Protein AF-A0A2V8S948-F1 (afdb_monomer_lite)

Radius of gyration: 13.61 Å; chains: 1; bounding box: 32×24×37 Å

Sequence (98 aa):
MPAETAFEYTVRTRQKTEETYTILVEKAPGHWIATVRFPDGSFWTMNRFDPKSPAIPKQWVGATAAAAADYAARVLANYFANEGMEIMRRQNHLGAKT

Structure (mmCIF, N/CA/C/O backbone):
data_AF-A0A2V8S948-F1
#
_entry.id   AF-A0A2V8S948-F1
#
loop_
_atom_site.group_PDB
_atom_site.id
_atom_site.type_symbol
_atom_site.label_atom_id
_atom_site.label_alt_id
_atom_site.label_comp_id
_atom_site.label_asym_id
_atom_site.label_entity_id
_atom_site.label_seq_id
_atom_site.pdbx_PDB_ins_code
_atom_site.Cartn_x
_atom_site.Cartn_y
_atom_site.Cartn_z
_atom_site.occupancy
_atom_site.B_iso_or_equiv
_atom_site.auth_seq_id
_atom_site.auth_comp_id
_atom_site.auth_asym_id
_atom_site.auth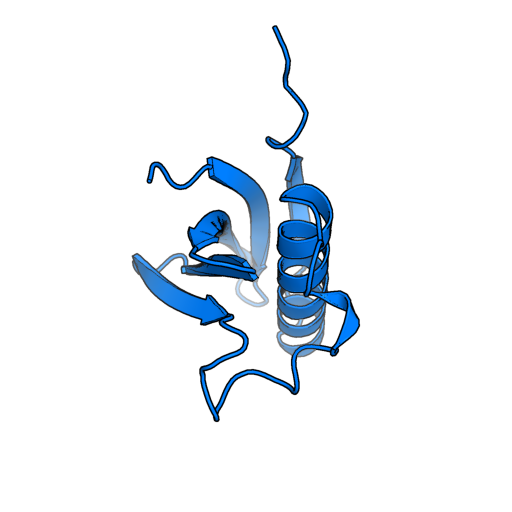_atom_id
_atom_site.pdbx_PDB_model_num
ATOM 1 N N . MET A 1 1 ? 10.927 12.321 -10.715 1.00 53.22 1 MET A N 1
ATOM 2 C CA . MET A 1 1 ? 9.711 12.203 -11.554 1.00 53.22 1 MET A CA 1
ATOM 3 C C . MET A 1 1 ? 8.508 12.424 -10.644 1.00 53.22 1 MET A C 1
ATOM 5 O O . MET A 1 1 ? 8.679 12.205 -9.451 1.00 53.22 1 MET A O 1
ATOM 9 N N . PRO A 1 2 ? 7.355 12.916 -11.125 1.00 70.69 2 PRO A N 1
ATOM 10 C CA . PRO A 1 2 ? 6.193 13.099 -10.257 1.00 70.69 2 PRO A CA 1
ATOM 11 C C . PRO A 1 2 ? 5.663 11.738 -9.787 1.00 70.69 2 PRO A C 1
ATOM 13 O O . PRO A 1 2 ? 5.571 10.804 -10.582 1.00 70.69 2 PRO A O 1
ATOM 16 N N . ALA A 1 3 ? 5.357 11.628 -8.494 1.00 75.50 3 ALA A N 1
ATOM 17 C CA . ALA A 1 3 ? 4.625 10.492 -7.952 1.00 75.50 3 ALA A CA 1
ATOM 18 C C . ALA A 1 3 ? 3.137 10.668 -8.273 1.00 75.50 3 ALA A C 1
ATOM 20 O O . ALA A 1 3 ? 2.583 11.752 -8.085 1.00 75.50 3 ALA A O 1
ATOM 21 N N . GLU A 1 4 ? 2.496 9.611 -8.748 1.00 82.50 4 GLU A N 1
ATOM 22 C CA . GLU A 1 4 ? 1.070 9.590 -9.044 1.00 82.50 4 GLU A CA 1
ATOM 23 C C . GLU A 1 4 ? 0.329 8.980 -7.856 1.00 82.50 4 GLU A C 1
ATOM 25 O O . GLU A 1 4 ? 0.681 7.895 -7.379 1.00 82.50 4 GLU A O 1
ATOM 30 N N . THR A 1 5 ? -0.709 9.663 -7.366 1.00 80.69 5 THR A N 1
ATOM 31 C CA . THR A 1 5 ? -1.645 9.032 -6.435 1.00 80.69 5 THR A CA 1
ATOM 32 C C . THR A 1 5 ? -2.336 7.896 -7.159 1.00 80.69 5 THR A C 1
ATOM 34 O O . THR A 1 5 ? -2.898 8.095 -8.232 1.00 80.69 5 THR A O 1
ATOM 37 N N . ALA A 1 6 ? -2.279 6.704 -6.576 1.00 83.19 6 ALA A N 1
ATOM 38 C CA . ALA A 1 6 ? -2.821 5.501 -7.175 1.00 83.19 6 ALA A CA 1
ATOM 39 C C . ALA A 1 6 ? -4.086 5.024 -6.486 1.00 83.19 6 ALA A C 1
ATOM 41 O O . ALA A 1 6 ? -5.107 4.830 -7.142 1.00 83.19 6 ALA A O 1
ATOM 42 N N . PHE A 1 7 ? -4.031 4.890 -5.164 1.00 88.12 7 PHE A N 1
ATOM 43 C CA . PHE A 1 7 ? -5.191 4.533 -4.366 1.00 88.12 7 PHE A CA 1
ATOM 44 C C . PHE A 1 7 ? -5.280 5.392 -3.116 1.00 88.12 7 PHE A C 1
ATOM 46 O O . PHE A 1 7 ? -4.265 5.734 -2.516 1.00 88.12 7 PHE A O 1
ATOM 53 N N . GLU A 1 8 ? -6.504 5.663 -2.693 1.00 92.88 8 GLU A N 1
ATOM 54 C CA . GLU A 1 8 ? -6.812 6.201 -1.374 1.00 92.88 8 GLU A CA 1
ATOM 55 C C . GLU A 1 8 ? -7.792 5.258 -0.677 1.00 92.88 8 GLU A C 1
ATOM 57 O O . GLU A 1 8 ? -8.790 4.840 -1.271 1.00 92.88 8 GLU A O 1
ATOM 62 N N . TYR A 1 9 ? -7.490 4.899 0.567 1.00 91.94 9 TYR A N 1
ATOM 63 C CA . TYR A 1 9 ? -8.322 4.058 1.415 1.00 91.94 9 TYR A CA 1
ATOM 64 C C . TYR A 1 9 ? -8.777 4.854 2.624 1.00 91.94 9 TYR A C 1
ATOM 66 O O . TYR A 1 9 ? -7.936 5.352 3.362 1.00 91.94 9 TYR A O 1
ATOM 74 N N . THR A 1 10 ? -10.082 4.896 2.865 1.00 93.94 10 THR A N 1
ATOM 75 C CA . THR A 1 10 ? -10.631 5.277 4.167 1.00 93.94 10 THR A CA 1
ATOM 76 C C . THR A 1 10 ? -11.030 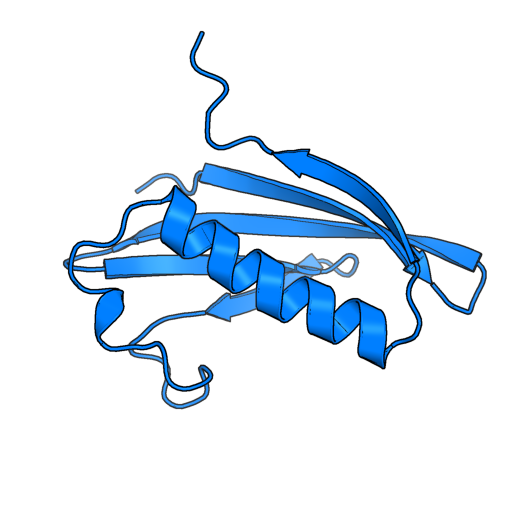3.999 4.882 1.00 93.94 10 THR A C 1
ATOM 78 O O . THR A 1 10 ? -11.843 3.227 4.361 1.00 93.94 10 THR A O 1
ATOM 81 N N . VAL A 1 11 ? -10.449 3.756 6.050 1.00 94.00 11 VAL A N 1
ATOM 82 C CA . VAL A 1 11 ? -10.726 2.581 6.876 1.00 94.00 11 VAL A CA 1
ATOM 83 C C . VAL A 1 11 ? -11.289 2.998 8.223 1.00 94.00 11 VAL A C 1
ATOM 85 O O . VAL A 1 11 ? -10.978 4.073 8.727 1.00 94.00 11 VAL A O 1
ATOM 88 N N . ARG A 1 12 ? -12.112 2.139 8.815 1.00 95.75 12 ARG A N 1
ATOM 89 C CA . ARG A 1 12 ? -12.576 2.266 10.190 1.00 95.75 12 ARG A CA 1
ATOM 90 C C . ARG A 1 12 ? -11.774 1.328 11.078 1.00 95.75 12 ARG A C 1
ATOM 92 O O . ARG A 1 12 ? -11.735 0.123 10.840 1.00 95.75 12 ARG A O 1
ATOM 99 N N . THR A 1 13 ? -11.144 1.872 12.110 1.00 93.00 13 THR A N 1
ATOM 100 C CA . THR A 1 13 ? -10.355 1.091 13.067 1.00 93.00 13 THR A CA 1
ATOM 101 C C . THR A 1 13 ? -11.248 0.360 14.070 1.00 93.00 13 THR A C 1
ATOM 103 O O . THR A 1 13 ? -12.435 0.665 14.226 1.00 93.00 13 THR A O 1
ATOM 106 N N . ARG A 1 14 ? -10.656 -0.550 14.856 1.00 90.12 14 ARG A N 1
ATOM 107 C CA . ARG A 1 14 ? -11.333 -1.197 15.999 1.00 90.12 14 ARG A CA 1
ATOM 108 C C . ARG A 1 14 ? 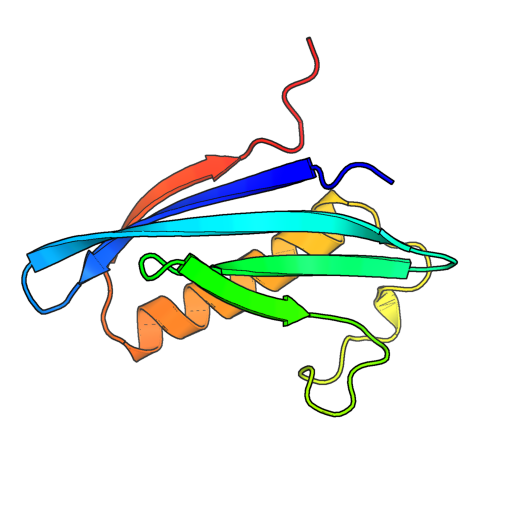-11.861 -0.198 17.033 1.00 90.12 14 ARG A C 1
ATOM 110 O O . ARG A 1 14 ? -12.824 -0.490 17.735 1.00 90.12 14 ARG A O 1
ATOM 117 N N . GLN A 1 15 ? -11.244 0.979 17.118 1.00 91.25 15 GLN A N 1
ATOM 118 C CA . GLN A 1 15 ? -11.636 2.059 18.024 1.00 91.25 15 GLN A CA 1
ATOM 119 C C . GLN A 1 15 ? -12.750 2.940 17.436 1.00 91.25 15 GLN A C 1
ATOM 121 O O . GLN A 1 15 ? -13.135 3.932 18.050 1.00 91.25 15 GLN A O 1
ATOM 126 N N . LYS A 1 16 ? -13.302 2.565 16.272 1.00 89.81 16 LYS A N 1
ATOM 127 C CA . LYS A 1 16 ? -14.333 3.304 15.528 1.00 89.81 16 LYS A CA 1
ATOM 128 C C . LYS A 1 16 ? -13.878 4.689 15.056 1.00 89.81 16 LYS A C 1
ATOM 130 O O . LYS A 1 16 ? -14.715 5.558 14.829 1.00 89.81 16 LYS A O 1
ATOM 135 N N . THR A 1 17 ? -12.573 4.886 14.883 1.00 92.69 17 THR A N 1
ATOM 136 C CA . THR A 1 17 ? -12.012 6.067 14.216 1.00 92.69 17 THR A CA 1
ATOM 137 C C . THR A 1 17 ? -11.888 5.812 12.720 1.00 92.69 17 THR A C 1
ATOM 139 O O . THR A 1 17 ? -11.731 4.666 12.300 1.00 92.69 17 THR A O 1
ATOM 142 N N . GLU A 1 18 ? -11.984 6.871 11.919 1.00 94.00 18 GLU A N 1
ATOM 143 C CA . GLU A 1 18 ? -11.760 6.799 10.477 1.00 94.00 18 GLU A CA 1
ATOM 144 C C . GLU A 1 18 ? -10.359 7.307 10.147 1.00 94.00 18 GLU A C 1
ATOM 146 O O . GLU A 1 18 ? -9.945 8.374 10.596 1.00 94.00 18 GLU A O 1
ATOM 151 N N . GLU A 1 19 ? -9.630 6.520 9.367 1.00 94.62 19 GLU A N 1
ATOM 152 C CA . GLU A 1 19 ? -8.237 6.753 9.011 1.00 94.62 19 GLU A CA 1
ATOM 153 C C . GLU A 1 19 ? -8.068 6.679 7.498 1.00 94.62 19 GLU A C 1
ATOM 155 O O . GLU A 1 19 ? -8.701 5.857 6.832 1.00 94.62 19 GLU A O 1
ATOM 160 N N . THR A 1 20 ? -7.221 7.549 6.943 1.00 94.31 20 THR A N 1
ATOM 161 C CA . THR A 1 20 ? -6.971 7.599 5.499 1.00 94.31 20 THR A CA 1
ATOM 162 C C . THR A 1 20 ? -5.538 7.207 5.179 1.00 94.31 20 THR A C 1
ATOM 164 O O . THR A 1 20 ? -4.592 7.784 5.707 1.00 94.31 20 THR A O 1
ATOM 167 N N . TYR A 1 21 ? -5.398 6.235 4.284 1.00 93.50 21 TYR A N 1
ATOM 168 C CA . TYR A 1 21 ? -4.128 5.734 3.784 1.00 93.50 21 TYR A CA 1
ATOM 169 C C . TYR A 1 21 ? -4.034 6.011 2.290 1.00 93.50 21 TYR A C 1
ATOM 171 O O . TYR A 1 21 ? 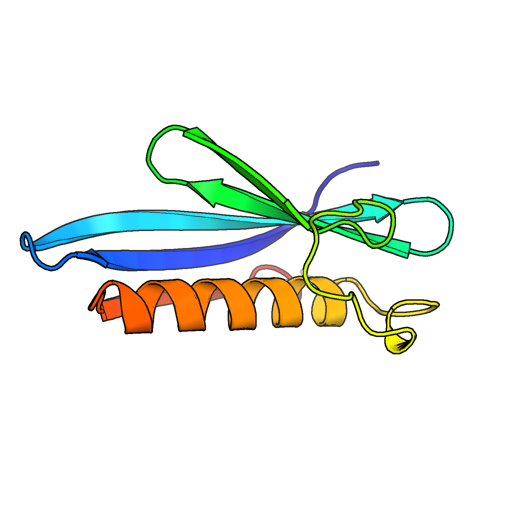-4.984 5.767 1.541 1.00 93.50 21 TYR A O 1
ATOM 179 N N . THR A 1 22 ? -2.872 6.464 1.833 1.00 93.62 22 THR A N 1
ATOM 180 C CA . THR A 1 22 ? -2.656 6.791 0.419 1.00 93.62 22 THR A CA 1
ATOM 181 C C . THR A 1 22 ? -1.534 5.948 -0.156 1.00 93.62 22 THR A C 1
ATOM 183 O O . THR A 1 22 ? -0.465 5.840 0.434 1.00 93.62 22 THR A O 1
ATOM 186 N N . ILE A 1 23 ? -1.753 5.388 -1.340 1.00 91.94 23 ILE A N 1
ATOM 187 C CA . ILE A 1 23 ? -0.728 4.715 -2.132 1.00 91.94 23 ILE A CA 1
ATOM 188 C C . ILE A 1 23 ? -0.318 5.650 -3.258 1.00 91.94 23 ILE A C 1
ATOM 190 O O . ILE A 1 23 ? -1.140 6.038 -4.088 1.00 91.94 23 ILE A O 1
ATOM 194 N N . LEU A 1 24 ? 0.966 5.973 -3.292 1.00 91.19 24 LEU A N 1
ATOM 195 C CA . LEU A 1 24 ? 1.618 6.731 -4.347 1.00 91.19 24 LEU A CA 1
ATOM 196 C C . LEU A 1 24 ? 2.522 5.791 -5.136 1.00 91.19 24 LEU A C 1
ATOM 198 O O . LEU A 1 24 ? 3.170 4.931 -4.540 1.00 91.19 24 LEU A O 1
ATOM 202 N N . VAL A 1 25 ? 2.610 5.964 -6.448 1.00 88.88 25 VAL A N 1
ATOM 203 C CA . VAL A 1 25 ? 3.582 5.244 -7.275 1.00 88.88 25 VAL A CA 1
ATOM 204 C C . VAL A 1 25 ? 4.448 6.213 -8.055 1.00 88.88 25 VAL A C 1
ATOM 206 O O . VAL A 1 25 ? 3.966 7.206 -8.590 1.00 88.88 25 VAL A O 1
ATOM 209 N N . GLU A 1 26 ? 5.740 5.927 -8.138 1.00 88.38 26 GLU A N 1
ATOM 210 C CA . GLU A 1 26 ? 6.682 6.726 -8.913 1.00 88.38 26 GLU A CA 1
ATOM 211 C C . GLU A 1 26 ? 7.568 5.845 -9.792 1.00 88.38 26 GLU A C 1
ATOM 213 O O . GLU A 1 26 ? 7.930 4.712 -9.444 1.00 88.38 26 GLU A O 1
ATOM 218 N N . LYS A 1 27 ? 7.912 6.368 -10.972 1.00 84.94 27 LYS A N 1
ATOM 219 C CA . LYS A 1 27 ? 8.805 5.680 -11.898 1.00 84.94 27 LYS A CA 1
ATOM 220 C C . LYS A 1 27 ? 10.256 5.908 -11.490 1.00 84.94 27 LYS A C 1
ATOM 222 O O . LYS A 1 27 ? 10.719 7.045 -11.423 1.00 84.94 27 LYS A O 1
ATOM 227 N N . ALA A 1 28 ? 10.988 4.811 -11.329 1.00 82.00 28 ALA A N 1
ATOM 228 C CA . ALA A 1 28 ? 12.431 4.804 -11.129 1.00 82.00 28 ALA A CA 1
ATOM 229 C C . ALA A 1 28 ? 13.135 4.079 -12.296 1.00 82.00 28 ALA A C 1
ATOM 231 O O . ALA A 1 28 ? 12.488 3.343 -13.054 1.00 82.00 28 ALA A O 1
ATOM 232 N N . PRO A 1 29 ? 14.457 4.255 -12.487 1.00 79.50 29 PRO A N 1
ATOM 233 C CA . PRO A 1 29 ? 15.184 3.581 -13.562 1.00 79.50 29 PRO A CA 1
ATOM 234 C C . PRO A 1 29 ? 14.985 2.057 -13.515 1.00 79.50 29 PRO A C 1
ATOM 236 O O . PRO A 1 29 ? 15.358 1.386 -12.552 1.00 79.50 29 PRO A O 1
ATOM 239 N N . GLY A 1 30 ? 14.331 1.504 -14.540 1.00 76.12 30 GLY A N 1
ATOM 240 C CA . GLY A 1 30 ? 14.093 0.063 -14.681 1.00 76.12 30 GLY A CA 1
ATOM 241 C C . GLY A 1 30 ? 13.039 -0.563 -13.749 1.00 76.12 30 GLY A C 1
ATOM 242 O O . GLY A 1 30 ? 12.887 -1.784 -13.777 1.00 76.12 30 GLY A O 1
ATOM 243 N N . HIS A 1 31 ? 12.311 0.213 -12.934 1.00 78.88 31 HIS A N 1
ATOM 244 C CA . HIS A 1 31 ? 11.277 -0.312 -12.024 1.00 78.88 31 HIS A CA 1
ATOM 245 C C . HIS A 1 31 ? 10.248 0.759 -11.605 1.00 78.88 31 HIS A C 1
ATOM 247 O O . HIS A 1 31 ? 10.249 1.876 -12.121 1.00 78.88 31 HIS A O 1
ATOM 253 N N . TRP A 1 32 ? 9.324 0.394 -10.719 1.00 82.81 32 TRP A N 1
ATOM 254 C CA . TRP A 1 32 ? 8.406 1.308 -10.037 1.00 82.81 32 TRP A CA 1
ATOM 255 C C . TRP A 1 32 ? 8.646 1.226 -8.536 1.00 82.81 32 TRP A C 1
ATOM 257 O O . TRP A 1 32 ? 9.058 0.177 -8.036 1.00 82.81 32 TRP A O 1
ATOM 267 N N . ILE A 1 33 ? 8.381 2.322 -7.842 1.00 85.94 33 ILE A N 1
ATOM 268 C CA . ILE A 1 33 ? 8.400 2.413 -6.385 1.00 85.94 33 ILE A CA 1
ATOM 269 C C . ILE A 1 33 ? 6.972 2.724 -5.949 1.00 85.94 33 ILE A C 1
ATOM 271 O O . ILE A 1 33 ? 6.326 3.579 -6.554 1.00 85.94 33 ILE A O 1
ATOM 275 N N . ALA A 1 34 ? 6.475 2.023 -4.932 1.00 88.50 34 ALA A N 1
ATOM 276 C CA . ALA A 1 34 ? 5.192 2.333 -4.313 1.00 88.50 34 ALA A CA 1
ATOM 277 C C . ALA A 1 34 ? 5.422 2.839 -2.888 1.00 88.50 34 ALA A C 1
ATOM 279 O O . ALA A 1 34 ? 6.167 2.227 -2.132 1.00 88.50 34 ALA A O 1
ATOM 280 N N . THR A 1 35 ? 4.780 3.934 -2.507 1.00 90.44 35 THR A N 1
ATOM 281 C CA . THR A 1 35 ? 4.888 4.529 -1.175 1.00 90.44 35 THR A CA 1
ATOM 282 C C . THR A 1 35 ? 3.507 4.573 -0.545 1.00 90.44 35 THR A C 1
ATOM 284 O O . THR A 1 35 ? 2.590 5.176 -1.099 1.00 90.44 35 THR A O 1
ATOM 287 N N . VAL A 1 36 ? 3.361 3.942 0.616 1.00 90.69 36 VAL A N 1
ATOM 288 C CA . VAL A 1 36 ? 2.161 4.015 1.450 1.00 90.69 36 VAL A CA 1
ATOM 289 C C . VAL A 1 36 ? 2.347 5.155 2.443 1.00 90.69 36 VAL A C 1
ATOM 291 O O . VAL A 1 36 ? 3.312 5.143 3.203 1.00 90.69 36 VAL A O 1
ATOM 294 N N . ARG A 1 37 ? 1.446 6.136 2.444 1.00 92.81 37 ARG A N 1
ATOM 295 C CA . ARG A 1 37 ? 1.353 7.167 3.482 1.00 92.81 37 ARG A CA 1
ATOM 296 C C . ARG A 1 37 ? 0.310 6.761 4.509 1.00 92.81 37 ARG A C 1
ATOM 298 O O . ARG A 1 37 ? -0.816 6.422 4.140 1.00 92.81 37 ARG A O 1
ATOM 305 N N . PHE A 1 38 ? 0.714 6.802 5.768 1.0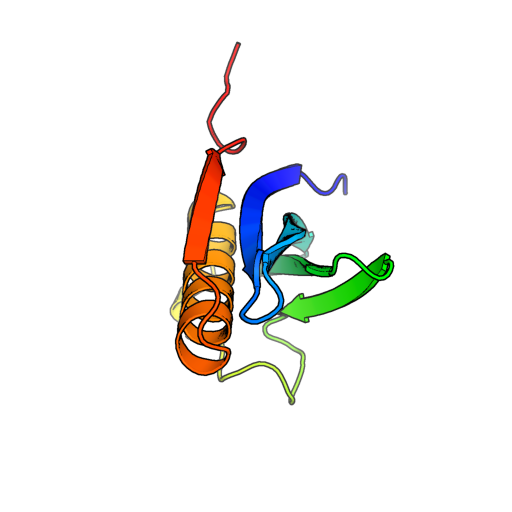0 91.19 38 PHE A N 1
ATOM 306 C CA . PHE A 1 38 ? -0.119 6.511 6.923 1.00 91.19 38 PHE A CA 1
ATOM 307 C C . PHE A 1 38 ? -0.860 7.773 7.399 1.00 91.19 38 PHE A C 1
ATOM 309 O O . PHE A 1 38 ? -0.447 8.890 7.066 1.00 91.19 38 PHE A O 1
ATOM 316 N N . PRO A 1 39 ? -1.925 7.615 8.206 1.00 89.44 39 PRO A N 1
ATOM 317 C CA . PRO A 1 39 ? -2.692 8.738 8.751 1.00 89.44 39 PRO A CA 1
ATOM 318 C C . PRO A 1 39 ? -1.867 9.690 9.627 1.00 89.44 39 PRO A C 1
ATOM 320 O O . PRO A 1 39 ? -2.157 10.880 9.689 1.00 89.44 39 PRO A O 1
ATOM 323 N N . ASP A 1 40 ? -0.826 9.177 10.286 1.00 89.62 40 ASP A N 1
ATOM 324 C CA . ASP A 1 40 ? 0.090 9.947 11.136 1.00 89.62 40 ASP A CA 1
ATOM 325 C C . ASP A 1 40 ? 1.146 10.742 10.338 1.00 89.62 40 ASP A C 1
ATOM 327 O O . ASP A 1 40 ? 1.991 11.423 10.920 1.00 89.62 40 ASP A O 1
ATOM 331 N N . GLY A 1 41 ? 1.110 10.664 9.003 1.00 86.75 41 GLY A N 1
ATOM 332 C CA . GLY A 1 41 ? 2.061 11.312 8.103 1.00 86.75 41 GLY A CA 1
ATOM 333 C C . GLY A 1 41 ? 3.362 10.535 7.900 1.00 86.75 41 GLY A C 1
ATOM 334 O O . GLY A 1 41 ? 4.173 10.927 7.054 1.00 86.75 41 GLY A O 1
ATOM 335 N N . SER A 1 42 ? 3.563 9.423 8.612 1.00 91.44 42 SER A N 1
ATOM 336 C CA . SER A 1 42 ? 4.652 8.501 8.315 1.00 91.44 42 SER A CA 1
ATOM 337 C C . SER A 1 42 ? 4.419 7.824 6.962 1.00 91.44 42 SER A C 1
ATOM 339 O O . SER A 1 42 ? 3.323 7.841 6.389 1.00 91.44 42 SER A O 1
ATOM 341 N N . PHE A 1 43 ? 5.475 7.247 6.398 1.00 90.56 43 PHE A N 1
ATOM 342 C CA . PHE A 1 43 ? 5.374 6.538 5.134 1.00 90.56 43 PHE A CA 1
ATOM 343 C C . PHE A 1 43 ? 6.240 5.290 5.125 1.00 90.56 43 PHE A C 1
ATOM 345 O O . PHE A 1 43 ? 7.289 5.220 5.764 1.00 90.56 43 PHE A O 1
ATOM 352 N N . TRP A 1 44 ? 5.798 4.311 4.347 1.00 87.25 44 TRP A N 1
ATOM 353 C CA . TRP A 1 44 ? 6.557 3.111 4.052 1.00 87.25 44 TRP A CA 1
ATOM 354 C C . TRP A 1 44 ? 6.729 2.968 2.546 1.00 87.25 44 TRP A C 1
ATOM 356 O O . TRP A 1 44 ? 5.765 3.028 1.783 1.00 87.25 44 TRP A O 1
ATOM 366 N N . THR A 1 45 ? 7.975 2.790 2.120 1.00 86.00 45 THR A N 1
ATOM 367 C CA . THR A 1 45 ? 8.334 2.654 0.711 1.00 86.00 45 THR A CA 1
ATOM 368 C C . THR A 1 45 ? 8.575 1.191 0.376 1.00 86.00 45 THR A C 1
ATOM 370 O O . THR A 1 45 ? 9.364 0.502 1.016 1.00 86.00 45 THR A O 1
ATOM 373 N N . MET A 1 46 ? 7.915 0.730 -0.676 1.00 83.75 46 MET A N 1
ATOM 374 C CA . MET A 1 46 ? 8.077 -0.581 -1.278 1.00 83.75 46 MET A CA 1
ATOM 375 C C . MET A 1 46 ? 8.931 -0.421 -2.533 1.00 83.75 46 MET A C 1
ATOM 377 O O . MET A 1 46 ? 8.477 0.083 -3.566 1.00 83.75 46 MET A O 1
ATOM 381 N N . ASN A 1 47 ? 10.190 -0.838 -2.431 1.00 78.38 47 ASN A N 1
ATOM 382 C CA . ASN A 1 47 ? 11.166 -0.762 -3.511 1.00 78.38 47 ASN A CA 1
ATOM 383 C C . ASN A 1 47 ? 11.861 -2.117 -3.671 1.00 78.38 47 ASN A C 1
ATOM 385 O O . ASN A 1 47 ? 12.246 -2.753 -2.696 1.00 78.38 47 ASN A O 1
ATOM 389 N N . ARG A 1 48 ? 12.069 -2.554 -4.917 1.00 70.50 48 ARG A N 1
ATOM 390 C CA . ARG A 1 48 ? 12.720 -3.835 -5.235 1.00 70.50 48 ARG A CA 1
ATOM 391 C C . ARG A 1 48 ? 14.149 -3.942 -4.708 1.00 70.50 48 ARG A C 1
ATOM 393 O O . ARG A 1 48 ? 14.679 -5.045 -4.630 1.00 70.50 48 ARG A O 1
ATOM 400 N N . PHE A 1 49 ? 14.790 -2.803 -4.465 1.00 68.31 49 PHE A N 1
ATOM 401 C CA . PHE A 1 49 ? 16.156 -2.724 -3.968 1.00 68.31 49 PHE A CA 1
ATOM 402 C C . PHE A 1 49 ? 16.216 -2.577 -2.447 1.00 68.31 49 PHE A C 1
ATOM 404 O O . PHE A 1 49 ? 17.311 -2.608 -1.893 1.00 68.31 49 PHE A O 1
ATOM 411 N N . ASP A 1 50 ? 15.073 -2.431 -1.771 1.00 67.06 50 ASP A N 1
ATOM 412 C CA . ASP A 1 50 ? 15.040 -2.420 -0.316 1.00 67.06 50 ASP A CA 1
ATOM 413 C C . ASP A 1 50 ? 15.144 -3.869 0.200 1.00 67.06 50 ASP A C 1
ATOM 415 O O . ASP A 1 50 ? 14.250 -4.678 -0.067 1.00 67.06 50 ASP A O 1
ATOM 419 N N . PRO A 1 51 ? 16.206 -4.224 0.946 1.00 60.44 51 PRO A N 1
ATOM 420 C CA . PRO A 1 51 ? 16.384 -5.571 1.486 1.00 60.44 51 PRO A CA 1
ATOM 421 C C . PRO A 1 51 ? 15.300 -5.970 2.501 1.00 60.44 51 PRO A C 1
ATOM 423 O O . PRO A 1 51 ? 15.150 -7.155 2.789 1.00 60.44 51 PRO A O 1
ATOM 426 N N . LYS A 1 52 ? 14.551 -5.003 3.048 1.00 62.47 52 LYS A N 1
ATOM 427 C CA . LYS A 1 52 ? 13.415 -5.224 3.952 1.00 62.47 52 LYS A CA 1
ATOM 428 C C . LYS A 1 52 ? 12.080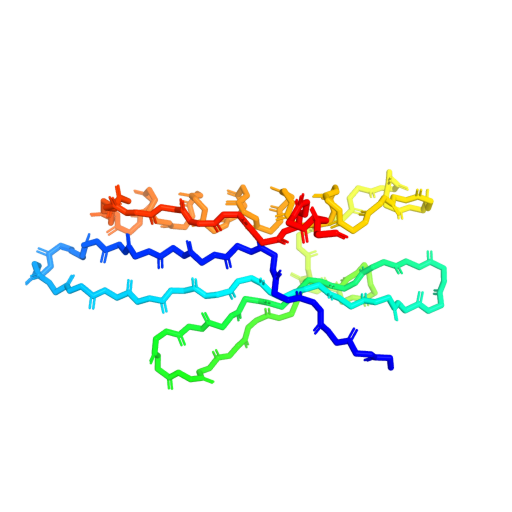 -5.298 3.217 1.00 62.47 52 LYS A C 1
ATOM 430 O O . LYS A 1 52 ? 11.080 -5.665 3.834 1.00 62.47 52 LYS A O 1
ATOM 435 N N . SER A 1 53 ? 12.030 -4.942 1.930 1.00 57.31 53 SER A N 1
ATOM 436 C CA . SER A 1 53 ? 10.796 -5.081 1.164 1.00 57.31 53 SER A CA 1
ATOM 437 C C . SER A 1 53 ? 10.474 -6.568 0.982 1.00 57.31 53 SER A C 1
ATOM 439 O O . SER A 1 53 ? 11.358 -7.334 0.586 1.00 57.31 53 SER A O 1
ATOM 441 N N . PRO A 1 54 ? 9.224 -7.002 1.252 1.00 58.09 54 PRO A N 1
ATOM 442 C CA . PRO A 1 54 ? 8.810 -8.380 1.012 1.00 58.09 54 PRO A CA 1
ATOM 443 C C . PRO A 1 54 ? 9.146 -8.727 -0.431 1.00 58.09 54 PRO A C 1
ATOM 445 O O . PRO A 1 54 ? 8.774 -7.952 -1.313 1.00 58.09 54 PRO A O 1
ATOM 448 N N . ALA A 1 55 ? 9.899 -9.821 -0.624 1.00 56.22 55 ALA A N 1
ATOM 449 C CA . ALA A 1 55 ? 10.584 -10.183 -1.864 1.00 56.22 55 ALA A CA 1
ATOM 450 C C . ALA A 1 55 ? 9.772 -9.762 -3.090 1.00 56.22 55 ALA A C 1
ATOM 452 O O . ALA A 1 55 ? 8.847 -10.465 -3.500 1.00 56.22 55 ALA A O 1
ATOM 453 N N . ILE A 1 56 ? 10.083 -8.579 -3.634 1.00 56.44 56 ILE A N 1
ATOM 454 C CA . ILE A 1 56 ? 9.298 -8.031 -4.734 1.00 56.44 56 ILE A CA 1
ATOM 455 C C . ILE A 1 56 ? 9.508 -9.000 -5.895 1.00 56.44 56 ILE A C 1
ATOM 457 O O . ILE A 1 56 ? 10.659 -9.212 -6.296 1.00 56.44 56 ILE A O 1
ATOM 461 N N . PRO A 1 57 ? 8.448 -9.654 -6.405 1.00 54.38 57 PRO A N 1
ATOM 462 C CA . PRO A 1 57 ? 8.618 -10.689 -7.408 1.00 54.38 57 PRO A CA 1
ATOM 463 C C . PRO A 1 57 ? 9.407 -10.134 -8.598 1.00 54.38 57 PRO A C 1
ATOM 465 O O . PRO A 1 57 ? 9.174 -9.002 -9.029 1.00 54.38 57 PRO A O 1
ATOM 468 N N . LYS A 1 58 ? 10.296 -10.947 -9.190 1.00 52.47 58 LYS A N 1
ATOM 469 C CA . LYS A 1 58 ? 11.052 -10.617 -10.424 1.00 52.47 58 LYS A CA 1
ATOM 470 C C . LYS A 1 58 ? 10.167 -10.056 -11.560 1.00 52.47 58 LYS A C 1
ATOM 472 O O . LYS A 1 58 ? 10.674 -9.406 -12.466 1.00 52.47 58 LYS A O 1
ATOM 477 N N . GLN A 1 59 ? 8.854 -10.274 -11.468 1.00 50.62 59 GLN A N 1
ATOM 478 C CA . GLN A 1 59 ? 7.777 -9.775 -12.326 1.00 50.62 59 GLN A CA 1
ATOM 479 C C . GLN A 1 59 ? 7.648 -8.236 -12.385 1.00 50.62 59 GLN A C 1
ATOM 481 O O . GLN A 1 59 ? 6.905 -7.729 -13.216 1.00 50.62 59 GLN A O 1
ATOM 486 N N . TRP A 1 60 ? 8.358 -7.474 -11.545 1.00 59.75 60 TRP A N 1
ATOM 487 C CA . TRP A 1 60 ? 8.323 -6.002 -11.579 1.00 59.75 60 TRP A CA 1
ATOM 488 C C . TRP A 1 60 ? 9.244 -5.349 -12.618 1.00 59.75 60 TRP A C 1
ATOM 490 O O . TRP A 1 60 ? 9.128 -4.148 -12.881 1.00 59.75 60 TRP A O 1
ATOM 500 N N . VAL A 1 61 ? 10.148 -6.111 -13.240 1.00 56.69 61 VAL A N 1
ATOM 501 C CA . VAL A 1 61 ? 10.907 -5.630 -14.404 1.00 56.69 61 VAL A CA 1
ATOM 502 C C . VAL A 1 61 ? 9.941 -5.513 -15.582 1.00 56.69 61 VAL A C 1
ATOM 504 O O . VAL A 1 61 ? 9.446 -6.518 -16.077 1.00 56.69 61 VAL A O 1
ATOM 507 N N . GLY A 1 62 ? 9.647 -4.283 -16.010 1.00 60.91 62 GLY A N 1
ATOM 508 C CA . GLY A 1 62 ? 8.667 -4.015 -17.072 1.00 60.91 62 GLY A CA 1
ATOM 509 C C . GLY A 1 62 ? 7.212 -3.881 -16.601 1.00 60.91 62 GLY A C 1
ATOM 510 O O . GLY A 1 62 ? 6.326 -3.735 -17.437 1.00 60.91 62 GLY A O 1
ATOM 511 N N . ALA A 1 63 ? 6.949 -3.884 -15.288 1.00 70.44 63 ALA A N 1
ATOM 512 C CA . ALA A 1 63 ? 5.606 -3.661 -14.752 1.00 70.44 63 ALA A CA 1
ATOM 513 C C . ALA A 1 63 ? 5.064 -2.255 -15.081 1.00 70.44 63 ALA A C 1
ATOM 515 O O . ALA A 1 63 ? 5.824 -1.308 -15.310 1.00 70.44 63 ALA A O 1
ATOM 516 N N . THR A 1 64 ? 3.738 -2.116 -15.085 1.00 79.31 64 THR A N 1
ATOM 517 C CA . THR A 1 64 ? 3.025 -0.837 -15.221 1.00 79.31 64 THR A CA 1
ATOM 518 C C . THR A 1 64 ? 2.853 -0.158 -13.856 1.00 79.31 64 THR A C 1
ATOM 520 O O . THR A 1 64 ? 2.969 -0.811 -12.819 1.00 79.31 64 THR A O 1
ATOM 523 N N . ALA A 1 65 ? 2.534 1.142 -13.844 1.00 79.94 65 ALA A N 1
ATOM 524 C CA . ALA A 1 65 ? 2.176 1.865 -12.617 1.00 79.94 65 ALA A CA 1
ATOM 525 C C . ALA A 1 65 ? 1.018 1.180 -11.867 1.00 79.94 65 ALA A C 1
ATOM 527 O O . ALA A 1 65 ? 1.061 1.029 -10.650 1.00 79.94 65 ALA A O 1
ATOM 528 N N . ALA A 1 66 ? 0.021 0.690 -12.615 1.00 81.12 66 ALA A N 1
ATOM 529 C CA . ALA A 1 66 ? -1.127 -0.034 -12.073 1.00 81.12 66 ALA A CA 1
ATOM 530 C C . ALA A 1 66 ? -0.716 -1.325 -11.354 1.00 81.12 66 ALA A C 1
ATOM 532 O O . ALA A 1 66 ? -1.154 -1.565 -10.235 1.00 81.12 66 ALA A O 1
ATOM 533 N N . ALA A 1 67 ? 0.183 -2.120 -11.944 1.00 80.50 67 ALA A N 1
ATOM 534 C CA . ALA A 1 67 ? 0.679 -3.336 -11.303 1.00 80.50 67 ALA A CA 1
ATOM 535 C C . ALA A 1 67 ? 1.446 -3.032 -10.003 1.00 80.50 67 ALA A C 1
ATOM 537 O O . ALA A 1 67 ? 1.316 -3.762 -9.018 1.00 80.50 67 ALA A O 1
ATOM 538 N N . ALA A 1 68 ? 2.213 -1.937 -9.988 1.00 80.38 68 ALA A N 1
ATOM 539 C CA . ALA A 1 68 ? 2.923 -1.498 -8.795 1.00 80.38 68 ALA A CA 1
ATOM 540 C C . ALA A 1 68 ? 1.966 -1.078 -7.670 1.00 80.38 68 ALA A C 1
ATOM 542 O O . ALA A 1 68 ? 2.122 -1.484 -6.515 1.00 80.38 68 ALA A O 1
ATOM 543 N N . ALA A 1 69 ? 0.935 -0.315 -8.029 1.00 84.06 69 ALA A N 1
ATOM 544 C CA . ALA A 1 69 ? -0.094 0.125 -7.105 1.00 84.06 69 ALA A CA 1
ATOM 545 C C . ALA A 1 69 ? -0.944 -1.036 -6.572 1.00 84.06 69 ALA A C 1
ATOM 547 O O . ALA A 1 69 ? -1.241 -1.072 -5.380 1.00 84.06 69 ALA A O 1
ATOM 548 N N . ASP A 1 70 ? -1.311 -2.000 -7.421 1.00 84.38 70 ASP A N 1
ATOM 549 C CA . ASP A 1 70 ? -2.126 -3.155 -7.029 1.00 84.38 70 ASP A CA 1
ATOM 550 C C . ASP A 1 70 ? -1.415 -4.050 -6.011 1.00 84.38 70 ASP A C 1
ATOM 552 O O . ASP A 1 70 ? -2.044 -4.601 -5.108 1.00 84.38 70 ASP A O 1
ATOM 556 N N . TYR A 1 71 ? -0.097 -4.193 -6.114 1.00 82.19 71 TYR A N 1
ATOM 557 C CA . TYR A 1 71 ? 0.678 -4.914 -5.110 1.00 82.19 71 TYR A CA 1
ATOM 558 C C . TYR A 1 71 ? 0.696 -4.189 -3.764 1.00 82.19 71 TYR A C 1
ATOM 560 O O . TYR A 1 71 ? 0.423 -4.810 -2.737 1.00 82.19 71 TYR A O 1
ATOM 568 N N . ALA A 1 72 ? 0.970 -2.880 -3.761 1.00 85.88 72 ALA A N 1
ATOM 569 C CA . ALA A 1 72 ? 0.923 -2.082 -2.540 1.00 85.88 72 ALA A CA 1
ATOM 570 C C . ALA A 1 72 ? -0.478 -2.125 -1.910 1.00 85.88 72 ALA A C 1
ATOM 572 O O . ALA A 1 72 ? -0.611 -2.299 -0.702 1.00 85.88 72 ALA A O 1
ATOM 573 N N . ALA A 1 73 ? -1.523 -2.086 -2.741 1.00 88.69 73 ALA A N 1
ATOM 574 C CA . ALA A 1 73 ? -2.911 -2.241 -2.324 1.00 88.69 73 ALA A CA 1
ATOM 575 C C . ALA A 1 73 ? -3.175 -3.600 -1.665 1.00 88.69 73 ALA A C 1
ATOM 577 O O . ALA A 1 73 ? -3.859 -3.655 -0.647 1.00 88.69 73 ALA A O 1
ATOM 578 N N . ARG A 1 74 ? -2.617 -4.696 -2.196 1.00 87.69 74 ARG A N 1
ATOM 579 C CA . ARG A 1 74 ? -2.733 -6.034 -1.587 1.00 87.69 74 ARG A CA 1
ATOM 580 C C . ARG A 1 74 ? -2.050 -6.108 -0.227 1.00 87.69 74 ARG A C 1
ATOM 582 O O . ARG A 1 74 ? -2.625 -6.657 0.707 1.00 87.69 74 ARG A O 1
ATOM 589 N N . VAL A 1 75 ? -0.842 -5.559 -0.102 1.00 85.81 75 VAL A N 1
ATOM 590 C CA . VAL A 1 75 ? -0.125 -5.546 1.182 1.00 85.81 75 VAL A CA 1
ATOM 591 C C . VAL A 1 75 ? -0.878 -4.710 2.212 1.00 85.81 75 VAL A C 1
ATOM 593 O O . VAL A 1 75 ? -1.069 -5.160 3.340 1.00 85.81 75 VAL A O 1
ATOM 596 N N . LEU A 1 76 ? -1.373 -3.543 1.808 1.00 89.12 76 LEU A N 1
ATOM 597 C CA . LEU A 1 76 ? -2.143 -2.665 2.677 1.00 89.12 76 LEU A CA 1
ATOM 598 C C . LEU A 1 76 ? -3.485 -3.292 3.097 1.00 89.12 76 LEU A C 1
ATOM 600 O O . LEU A 1 76 ? -3.848 -3.238 4.267 1.00 89.12 76 LEU A O 1
ATOM 604 N N . ALA A 1 77 ? -4.182 -3.976 2.185 1.00 89.38 77 ALA A N 1
ATOM 605 C CA . ALA A 1 77 ? -5.402 -4.714 2.510 1.00 89.38 77 ALA A CA 1
ATOM 606 C C . ALA A 1 77 ? -5.153 -5.853 3.515 1.00 89.38 77 ALA A C 1
ATOM 608 O O . ALA A 1 77 ? -5.952 -6.048 4.429 1.00 89.38 77 ALA A O 1
ATOM 609 N N . ASN A 1 78 ? -4.033 -6.574 3.387 1.00 90.06 78 ASN A N 1
ATOM 610 C CA . ASN A 1 78 ? -3.641 -7.596 4.362 1.00 90.06 78 ASN A CA 1
ATOM 611 C C . ASN A 1 78 ? -3.340 -6.986 5.738 1.00 90.06 78 ASN A C 1
ATOM 613 O O . ASN A 1 78 ? -3.733 -7.552 6.754 1.00 90.06 78 ASN A O 1
ATOM 617 N N . TYR A 1 79 ? -2.667 -5.833 5.774 1.00 89.50 79 TYR A N 1
ATOM 618 C CA . TYR A 1 79 ? -2.438 -5.092 7.013 1.00 89.50 79 TYR A CA 1
ATOM 619 C C . TYR A 1 79 ? -3.765 -4.719 7.689 1.00 89.50 79 TYR A C 1
ATOM 621 O O . TYR A 1 79 ? -3.964 -5.059 8.852 1.00 89.50 79 TYR A O 1
ATOM 629 N N . PHE A 1 80 ? -4.714 -4.138 6.948 1.00 92.06 80 PHE A N 1
ATOM 630 C CA . PHE A 1 80 ? -6.038 -3.807 7.482 1.00 92.06 80 PHE A CA 1
ATOM 631 C C . PHE A 1 80 ? -6.759 -5.025 8.061 1.00 92.06 80 PHE A C 1
ATOM 633 O O . PHE A 1 80 ? -7.277 -4.960 9.174 1.00 92.06 80 PHE A O 1
ATOM 640 N N . ALA A 1 81 ? -6.748 -6.153 7.345 1.00 90.94 81 ALA A N 1
ATOM 641 C CA . ALA A 1 81 ? -7.364 -7.388 7.821 1.00 90.94 81 ALA A CA 1
ATOM 642 C C . ALA A 1 81 ? -6.736 -7.881 9.138 1.00 90.94 81 ALA A C 1
ATOM 644 O O . ALA A 1 81 ? -7.461 -8.226 10.072 1.00 90.94 81 ALA A O 1
ATOM 645 N N . ASN A 1 82 ? -5.404 -7.854 9.246 1.00 92.12 82 ASN A N 1
ATOM 646 C CA . ASN A 1 82 ? -4.685 -8.268 10.456 1.00 92.12 82 ASN A CA 1
ATOM 647 C C . ASN A 1 82 ? -4.980 -7.345 11.650 1.00 92.12 82 ASN A C 1
ATOM 649 O O . ASN A 1 82 ? -5.207 -7.814 12.769 1.00 92.12 82 ASN A O 1
ATOM 653 N N . GLU A 1 83 ? -5.066 -6.039 11.404 1.00 90.06 83 GLU A N 1
ATOM 654 C CA . GLU A 1 83 ? -5.413 -5.035 12.414 1.00 90.06 83 GLU A CA 1
ATOM 655 C C . GLU A 1 83 ? -6.923 -4.972 12.704 1.00 90.06 83 GLU A C 1
ATOM 657 O O . GLU A 1 83 ? -7.368 -4.232 13.579 1.00 90.06 83 GLU A O 1
ATOM 662 N N . GLY A 1 84 ? -7.750 -5.786 12.036 1.00 91.62 84 GLY A N 1
ATOM 663 C CA . GLY A 1 84 ? -9.212 -5.761 12.161 1.00 91.62 84 GLY A CA 1
ATOM 664 C C . GLY A 1 84 ? -9.825 -4.405 11.798 1.00 91.62 84 GLY A C 1
ATOM 665 O O . GLY A 1 84 ? -10.785 -3.978 12.437 1.00 91.62 84 GLY A O 1
ATOM 666 N N . MET A 1 85 ? -9.229 -3.718 10.825 1.00 94.75 85 MET A N 1
ATOM 667 C CA . MET A 1 85 ? -9.745 -2.488 10.238 1.00 94.75 85 MET A CA 1
ATOM 668 C C . MET A 1 85 ? -10.717 -2.822 9.101 1.00 94.75 85 MET A C 1
ATOM 670 O O . MET A 1 85 ? -10.471 -3.720 8.294 1.00 94.75 85 MET A O 1
ATOM 674 N N . GLU A 1 86 ? -11.815 -2.080 9.017 1.00 94.25 86 GLU A N 1
ATOM 675 C CA . GLU A 1 86 ? -12.829 -2.227 7.973 1.00 94.25 86 GLU A CA 1
ATOM 676 C C . GLU A 1 86 ? -12.588 -1.208 6.857 1.00 94.25 86 GLU A C 1
ATOM 678 O O . GLU A 1 86 ? -12.464 -0.015 7.118 1.00 94.25 86 GLU A O 1
ATOM 683 N N . ILE A 1 87 ? -12.538 -1.648 5.598 1.00 94.19 87 ILE A N 1
ATOM 684 C CA . ILE A 1 87 ? -12.408 -0.727 4.462 1.00 94.19 87 ILE A CA 1
ATOM 685 C C . ILE A 1 87 ? -13.767 -0.081 4.190 1.00 94.19 87 ILE A C 1
ATOM 687 O O . ILE A 1 87 ? -14.674 -0.730 3.679 1.00 94.19 87 ILE A O 1
ATOM 691 N N . MET A 1 88 ? -13.877 1.216 4.471 1.00 95.31 88 MET A N 1
ATOM 692 C CA . MET A 1 88 ? -15.094 2.000 4.243 1.00 95.31 88 MET A CA 1
ATOM 693 C C . MET A 1 88 ? -15.167 2.519 2.805 1.00 95.31 88 MET A C 1
ATOM 695 O O . MET A 1 88 ? -16.233 2.550 2.192 1.00 95.31 88 MET A O 1
ATOM 699 N N . ARG A 1 89 ? -14.024 2.947 2.255 1.00 93.44 89 ARG A N 1
ATOM 700 C CA . ARG A 1 89 ? -13.926 3.511 0.904 1.00 93.44 89 ARG A CA 1
ATOM 701 C C . ARG A 1 89 ? -12.575 3.190 0.281 1.00 93.44 89 ARG A C 1
ATOM 703 O O . ARG A 1 89 ? -11.550 3.249 0.951 1.00 93.44 89 ARG A O 1
ATOM 710 N N . ARG A 1 90 ? -12.580 2.918 -1.026 1.00 92.19 90 ARG A N 1
ATOM 711 C CA . ARG A 1 90 ? -11.381 2.834 -1.869 1.00 92.19 90 ARG A CA 1
ATOM 712 C C . ARG A 1 90 ? -11.576 3.682 -3.122 1.00 92.19 90 ARG A C 1
ATOM 714 O O . ARG A 1 90 ? -12.536 3.462 -3.855 1.00 92.19 90 ARG A O 1
ATOM 721 N N . GLN A 1 91 ? -10.663 4.610 -3.385 1.00 90.81 91 GLN A N 1
ATOM 722 C CA . GLN A 1 91 ? -10.639 5.425 -4.603 1.00 90.81 91 GLN A CA 1
ATOM 723 C C . GLN A 1 91 ? -9.443 5.021 -5.463 1.00 90.81 91 GLN A C 1
ATOM 725 O O . GLN A 1 91 ? -8.335 4.932 -4.944 1.00 90.81 91 GLN A O 1
ATOM 730 N N . ASN A 1 92 ? -9.661 4.744 -6.752 1.00 87.06 92 ASN A N 1
ATOM 731 C CA . ASN A 1 92 ? -8.588 4.513 -7.720 1.00 87.06 92 ASN A CA 1
ATOM 732 C C . ASN A 1 92 ? -8.369 5.783 -8.541 1.00 87.06 92 ASN A C 1
ATOM 734 O O . ASN A 1 92 ? -9.310 6.293 -9.148 1.00 87.06 92 ASN A O 1
ATOM 738 N N . HIS A 1 93 ? -7.131 6.252 -8.581 1.00 85.31 93 HIS A N 1
ATOM 739 C CA . HIS A 1 93 ? -6.723 7.441 -9.318 1.00 85.31 93 HIS A CA 1
ATOM 740 C C . HIS A 1 93 ? -5.880 7.095 -10.559 1.00 85.31 93 HIS A C 1
ATOM 742 O O . HIS A 1 93 ? -5.802 7.897 -11.491 1.00 85.31 93 HIS A O 1
ATOM 748 N N . LEU A 1 94 ? -5.334 5.873 -10.647 1.00 74.50 94 LEU A N 1
ATOM 749 C CA . LEU A 1 94 ? -4.674 5.367 -11.853 1.00 74.50 94 LEU A CA 1
ATOM 750 C C . LEU A 1 94 ? -5.729 4.924 -12.872 1.00 74.50 94 LEU A C 1
ATOM 752 O O . LEU A 1 94 ? -6.262 3.816 -12.806 1.00 74.50 94 LEU A O 1
ATOM 756 N N . GLY A 1 95 ? -6.026 5.802 -13.828 1.00 59.28 95 GLY A N 1
ATOM 757 C CA . GLY A 1 95 ? -7.008 5.544 -14.885 1.00 59.28 95 GLY A CA 1
ATOM 758 C C . GLY A 1 95 ? -8.062 6.633 -15.056 1.00 59.28 95 GLY A C 1
ATOM 759 O O . GLY A 1 95 ? -8.861 6.533 -15.984 1.00 59.28 95 GLY A O 1
ATOM 760 N N . ALA A 1 96 ? -8.032 7.698 -14.249 1.00 48.59 96 ALA A N 1
ATOM 761 C CA . ALA A 1 96 ? -8.751 8.935 -14.546 1.00 48.59 96 ALA A CA 1
ATOM 762 C C . ALA A 1 96 ? -8.051 9.681 -15.701 1.00 48.59 96 ALA A C 1
ATOM 764 O O . ALA A 1 96 ? -7.477 10.751 -15.525 1.00 48.59 96 ALA A O 1
ATOM 765 N N . LYS A 1 97 ? -8.054 9.079 -16.896 1.00 36.72 97 LYS A N 1
ATOM 766 C CA . LYS A 1 97 ? -7.843 9.827 -18.133 1.00 36.72 97 LYS A CA 1
ATOM 767 C C . LYS A 1 97 ? -9.065 10.724 -18.310 1.00 36.72 97 LYS A C 1
ATOM 769 O O . LYS A 1 97 ? -10.163 10.217 -18.535 1.00 36.72 97 LYS A O 1
ATOM 774 N N . THR A 1 98 ? -8.866 12.027 -18.161 1.00 36.50 98 THR A N 1
ATOM 775 C CA . THR A 1 98 ? -9.589 12.976 -19.015 1.00 36.50 98 THR A CA 1
ATOM 776 C C . THR A 1 98 ? -8.906 13.003 -20.373 1.00 36.50 98 THR A C 1
ATOM 778 O O . THR A 1 98 ? -7.683 12.725 -20.418 1.00 36.50 98 THR A O 1
#

pLDDT: mean 81.19, std 14.2, range [36.5, 95.75]

Foldseek 3Di:
DDWFWFKKWWKQAPVRDTWIKTWTWDDDVQFIKIKIQGRVRDIDIADCPPPPHDNPPPVRRPDDSNVNRVVVVVVVVVVCVVRVIGTPDMDGPVPPDD

Secondary structure (DSSP, 8-state):
-PPEEEEEEEEE-TTS-EEEEEEEEEEETTEEEEEEEPTTS-EEEE-TT-TTS----GGGTT--HHHHHHHHHHHHHHHHHHTT-EEEEEEE-TT---